Protein AF-A0A9X8BXS8-F1 (afdb_monomer_lite)

Structure (mmCIF, N/CA/C/O backbone):
data_AF-A0A9X8BXS8-F1
#
_entry.id   AF-A0A9X8BXS8-F1
#
loop_
_atom_site.group_PDB
_atom_site.id
_atom_site.type_symbol
_atom_site.label_atom_id
_atom_site.label_alt_id
_atom_site.label_comp_id
_atom_site.label_asym_id
_atom_site.label_entity_id
_atom_site.label_seq_id
_atom_site.pdbx_PDB_ins_code
_atom_site.Cartn_x
_atom_site.Cartn_y
_atom_site.Cartn_z
_atom_site.occupancy
_atom_site.B_iso_or_equiv
_atom_site.auth_seq_id
_atom_site.auth_comp_id
_atom_site.auth_asym_id
_atom_site.auth_atom_id
_atom_site.pdbx_PDB_model_num
ATOM 1 N N . MET A 1 1 ? 20.602 -19.408 4.862 1.00 40.78 1 MET A N 1
ATOM 2 C CA . MET A 1 1 ? 19.650 -18.804 5.818 1.00 40.78 1 MET A CA 1
ATOM 3 C C . MET A 1 1 ? 19.342 -17.402 5.312 1.00 40.78 1 MET A C 1
ATOM 5 O O . MET A 1 1 ? 20.175 -16.527 5.482 1.00 40.78 1 MET A O 1
ATOM 9 N N . TYR A 1 2 ? 18.242 -17.209 4.580 1.00 43.81 2 TYR A N 1
ATOM 10 C CA . TYR A 1 2 ? 17.845 -15.880 4.100 1.00 43.81 2 TYR A CA 1
ATOM 11 C C . TYR A 1 2 ? 16.926 -15.245 5.142 1.00 43.81 2 TYR A C 1
ATOM 13 O O . TYR A 1 2 ? 15.947 -15.864 5.557 1.00 43.81 2 TYR A O 1
ATOM 21 N N . LEU A 1 3 ? 17.265 -14.041 5.596 1.00 51.88 3 LEU A N 1
ATOM 22 C CA . LEU A 1 3 ? 16.386 -13.235 6.433 1.00 51.88 3 LEU A CA 1
ATOM 23 C C . LEU A 1 3 ? 15.167 -12.849 5.584 1.00 51.88 3 LEU A C 1
ATOM 25 O O . LEU A 1 3 ? 15.325 -12.228 4.536 1.00 51.88 3 LEU A O 1
ATOM 29 N N . SER A 1 4 ? 13.962 -13.238 6.001 1.00 57.41 4 SER A N 1
ATOM 30 C CA . SER A 1 4 ? 12.741 -12.749 5.357 1.00 57.41 4 SER A CA 1
ATOM 31 C C . SER A 1 4 ? 12.619 -11.258 5.659 1.00 57.41 4 SER A C 1
ATOM 33 O O . SER A 1 4 ? 12.399 -10.887 6.812 1.00 57.41 4 SER A O 1
ATOM 35 N N . LEU A 1 5 ? 12.772 -10.400 4.648 1.00 65.12 5 LEU A N 1
ATOM 36 C CA . LEU A 1 5 ? 12.432 -8.988 4.793 1.00 65.12 5 LEU A CA 1
ATOM 37 C C . LEU A 1 5 ? 10.923 -8.888 5.036 1.00 65.12 5 LEU A C 1
ATOM 39 O O . LEU A 1 5 ? 10.122 -9.469 4.304 1.00 65.12 5 LEU A O 1
ATOM 43 N N . ASN A 1 6 ? 10.534 -8.184 6.096 1.00 72.19 6 ASN A N 1
ATOM 44 C CA . ASN A 1 6 ? 9.136 -7.878 6.346 1.00 72.19 6 ASN A CA 1
ATOM 45 C C . ASN A 1 6 ? 8.775 -6.608 5.572 1.00 72.19 6 ASN A C 1
ATOM 47 O O . ASN A 1 6 ? 9.155 -5.512 5.971 1.00 72.19 6 ASN A O 1
ATOM 51 N N . PHE A 1 7 ? 8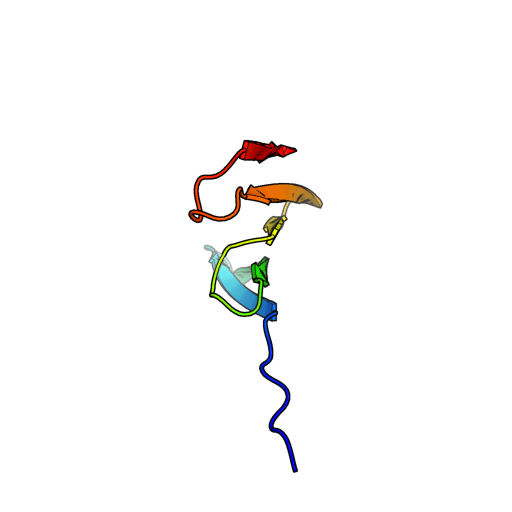.046 -6.764 4.469 1.00 89.06 7 PHE A N 1
ATOM 52 C CA . PHE A 1 7 ? 7.568 -5.644 3.657 1.00 89.06 7 PHE A CA 1
ATOM 53 C C . PHE A 1 7 ? 6.240 -5.060 4.156 1.00 89.06 7 PHE A C 1
ATOM 55 O O . PHE A 1 7 ? 5.638 -4.234 3.474 1.00 89.06 7 PHE A O 1
ATOM 62 N N . ASN A 1 8 ? 5.750 -5.491 5.323 1.00 91.81 8 ASN A N 1
ATOM 63 C CA . ASN A 1 8 ? 4.564 -4.926 5.948 1.00 91.81 8 ASN A CA 1
ATOM 64 C C . ASN A 1 8 ? 4.952 -3.956 7.068 1.00 91.81 8 ASN A C 1
ATOM 66 O O . ASN A 1 8 ? 5.521 -4.358 8.085 1.00 91.81 8 ASN A O 1
ATOM 70 N N . THR A 1 9 ? 4.571 -2.694 6.906 1.00 94.12 9 THR A N 1
ATOM 71 C CA . THR A 1 9 ? 4.737 -1.655 7.924 1.00 94.12 9 THR A CA 1
ATOM 72 C C . THR A 1 9 ? 3.383 -1.326 8.528 1.00 94.12 9 THR A C 1
ATOM 74 O O . THR A 1 9 ? 2.414 -1.073 7.813 1.00 94.12 9 THR A O 1
ATOM 77 N N . LYS A 1 10 ? 3.308 -1.294 9.859 1.00 94.00 10 LYS A N 1
ATOM 78 C CA . LYS A 1 10 ? 2.110 -0.882 10.595 1.00 94.00 10 LYS A CA 1
ATOM 79 C C . LYS A 1 10 ? 2.416 0.379 11.378 1.00 94.00 10 LYS A C 1
ATOM 81 O O . LYS A 1 10 ? 3.328 0.373 12.202 1.00 94.00 10 LYS A O 1
ATOM 86 N N . ILE A 1 11 ? 1.654 1.439 11.138 1.00 94.62 11 ILE A N 1
ATOM 87 C CA . ILE A 1 11 ? 1.800 2.702 11.861 1.00 94.62 11 ILE A CA 1
ATOM 88 C C . ILE A 1 11 ? 0.551 2.926 12.701 1.00 94.62 11 ILE A C 1
ATOM 90 O O . ILE A 1 11 ? -0.556 3.063 12.177 1.00 94.62 11 ILE A O 1
ATOM 94 N N . LYS A 1 12 ? 0.742 2.984 14.017 1.00 94.69 12 LYS A N 1
ATOM 95 C CA . LYS A 1 12 ? -0.304 3.343 14.971 1.00 94.69 12 LYS A CA 1
ATOM 96 C C . LYS A 1 12 ? -0.238 4.838 15.243 1.00 94.69 12 LYS A C 1
ATOM 98 O O . LYS A 1 12 ? 0.835 5.380 15.478 1.00 94.69 12 LYS A O 1
ATOM 103 N N . HIS A 1 13 ? -1.393 5.479 15.208 1.00 91.81 13 HIS A N 1
ATOM 104 C CA . HIS A 1 13 ? -1.568 6.890 15.508 1.00 91.81 13 HIS A CA 1
ATOM 105 C C . HIS A 1 13 ? -2.471 6.995 16.727 1.00 91.81 13 HIS A C 1
ATOM 107 O O . HIS A 1 13 ? -3.570 6.437 16.731 1.00 91.81 13 HIS A O 1
ATOM 113 N N . GLU A 1 14 ? -2.010 7.702 17.749 1.00 95.00 14 GLU A N 1
ATOM 114 C CA . GLU A 1 14 ? -2.784 7.981 18.953 1.00 95.00 14 GLU A CA 1
ATOM 115 C C . GLU A 1 14 ? -3.399 9.376 18.817 1.00 95.00 14 GLU A C 1
ATOM 117 O O . GLU A 1 14 ? -2.703 10.387 18.755 1.00 95.00 14 GLU A O 1
ATOM 122 N N . GLY A 1 15 ? -4.720 9.425 18.682 1.00 87.56 15 GLY A N 1
ATOM 123 C CA . GLY A 1 15 ? -5.498 10.654 18.636 1.00 87.56 15 GLY A CA 1
ATOM 124 C C . GLY A 1 15 ? -5.882 11.156 20.027 1.00 87.56 15 GLY A C 1
ATOM 125 O O . GLY A 1 15 ? -5.732 10.468 21.040 1.00 87.56 15 GLY A O 1
ATOM 126 N N . ALA A 1 16 ? -6.447 12.364 20.068 1.00 85.31 16 ALA A N 1
ATOM 127 C CA . ALA A 1 16 ? -6.993 12.942 21.292 1.00 85.31 16 ALA A CA 1
ATOM 128 C C . ALA A 1 16 ? -8.015 11.995 21.954 1.00 85.31 16 ALA A C 1
ATOM 130 O O . ALA A 1 16 ? -8.828 11.363 21.277 1.00 85.31 16 ALA A O 1
ATOM 131 N N . GLY A 1 17 ? -7.958 11.888 23.284 1.00 87.19 17 GLY A N 1
ATOM 132 C CA . GLY A 1 17 ? -8.828 10.992 24.054 1.00 87.19 17 GLY A CA 1
ATOM 133 C C . GLY A 1 17 ? -8.412 9.515 24.045 1.00 87.19 17 GLY A C 1
ATOM 134 O O . GLY A 1 17 ? -9.220 8.668 24.410 1.00 87.19 17 GLY A O 1
ATOM 135 N N . GLY A 1 18 ? -7.183 9.188 23.622 1.00 88.69 18 GLY A N 1
ATOM 136 C CA . GLY A 1 18 ? -6.653 7.816 23.656 1.00 88.69 18 GLY A CA 1
ATOM 137 C C . GLY A 1 18 ? -7.134 6.925 22.508 1.00 88.69 18 GLY A C 1
ATOM 138 O O . GLY A 1 18 ? -6.928 5.713 22.527 1.00 88.69 18 GLY A O 1
ATOM 139 N N . LYS A 1 19 ? -7.781 7.505 21.490 1.00 92.12 19 LYS A N 1
ATOM 140 C CA . LYS A 1 19 ? -8.209 6.763 20.303 1.00 92.12 19 LYS A CA 1
ATOM 141 C C . LYS A 1 19 ? -6.990 6.346 19.487 1.00 92.12 19 LYS A C 1
ATOM 143 O O . LYS A 1 19 ? -6.334 7.196 18.898 1.00 92.12 19 LYS A O 1
ATOM 148 N N . VAL A 1 20 ? -6.740 5.046 19.375 1.00 94.50 20 VAL A N 1
ATOM 149 C CA . VAL A 1 20 ? -5.680 4.507 18.512 1.00 94.50 20 VAL A CA 1
ATOM 150 C C . VAL A 1 20 ? -6.251 4.143 17.144 1.00 94.50 20 VAL A C 1
ATOM 152 O O . VAL A 1 20 ? -7.299 3.506 17.043 1.00 94.50 20 VAL A O 1
ATOM 155 N N . THR A 1 21 ? -5.564 4.538 16.079 1.00 95.19 21 THR A N 1
ATOM 156 C CA . THR A 1 21 ? -5.865 4.137 14.700 1.00 95.19 21 THR A CA 1
ATOM 157 C C . THR A 1 21 ? -4.640 3.527 14.042 1.00 95.19 21 THR A C 1
ATOM 159 O O . THR A 1 21 ? -3.536 4.021 14.242 1.00 95.19 21 THR A O 1
ATOM 162 N N . GLU A 1 22 ? -4.821 2.479 13.245 1.00 95.88 22 GLU A N 1
ATOM 163 C CA . GLU A 1 22 ? -3.729 1.797 12.545 1.00 95.88 22 GLU A CA 1
ATOM 164 C C . GLU A 1 22 ? -3.850 2.005 11.034 1.00 95.88 22 GLU A C 1
ATOM 166 O O . GLU A 1 22 ? -4.929 1.830 10.470 1.00 95.88 22 GLU A O 1
ATOM 171 N N . THR A 1 23 ? -2.734 2.365 10.402 1.00 96.44 23 THR A N 1
ATOM 172 C CA . THR A 1 23 ? -2.571 2.346 8.946 1.00 96.44 23 THR A CA 1
ATOM 173 C C . THR A 1 23 ? -1.550 1.274 8.587 1.00 96.44 23 THR A C 1
ATOM 175 O O . THR A 1 23 ? -0.461 1.228 9.170 1.00 96.44 23 THR A O 1
ATOM 178 N N . ASN A 1 24 ? -1.882 0.416 7.626 1.00 96.44 24 ASN A N 1
ATOM 179 C CA . ASN A 1 24 ? -1.009 -0.663 7.172 1.00 96.44 24 ASN A CA 1
ATOM 180 C C . ASN A 1 24 ? -0.487 -0.370 5.768 1.00 96.44 24 ASN A C 1
ATOM 182 O O . ASN A 1 24 ? -1.256 -0.040 4.868 1.00 96.44 24 ASN A O 1
ATOM 186 N N . PHE A 1 25 ? 0.808 -0.573 5.570 1.00 96.56 25 PHE A N 1
ATOM 187 C CA . PHE A 1 25 ? 1.491 -0.397 4.298 1.00 96.56 25 PHE A CA 1
ATOM 188 C C . PHE A 1 25 ? 2.155 -1.709 3.890 1.00 96.56 25 PHE A C 1
ATOM 190 O O . PHE A 1 25 ? 2.748 -2.395 4.724 1.00 96.56 25 PHE A O 1
ATOM 197 N N . VAL A 1 26 ? 2.057 -2.064 2.614 1.00 96.25 26 VAL A N 1
ATOM 198 C CA . VAL A 1 26 ? 2.75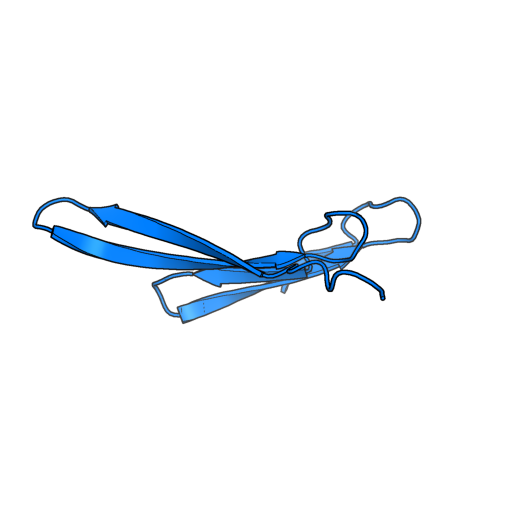4 -3.210 2.020 1.00 96.25 26 VAL A CA 1
ATOM 199 C C . VAL A 1 26 ? 3.666 -2.686 0.934 1.00 96.25 26 VAL A C 1
ATOM 201 O O . VAL A 1 26 ? 3.202 -1.950 0.068 1.00 96.25 26 VAL A O 1
ATOM 204 N N . TYR A 1 27 ? 4.924 -3.094 0.963 1.00 95.44 27 TYR A N 1
ATOM 205 C CA . TYR A 1 27 ? 5.926 -2.701 -0.015 1.00 95.44 27 TYR A CA 1
ATOM 206 C C . TYR A 1 27 ? 6.358 -3.882 -0.885 1.00 95.44 27 TYR A C 1
ATOM 208 O O . TYR A 1 27 ? 6.157 -5.047 -0.537 1.00 95.44 27 TYR A O 1
ATOM 216 N N . ASP A 1 28 ? 6.949 -3.575 -2.030 1.00 93.56 28 ASP A N 1
ATOM 217 C CA . ASP A 1 28 ? 7.714 -4.532 -2.816 1.00 93.56 28 ASP A CA 1
ATOM 218 C C . ASP A 1 28 ? 9.178 -4.624 -2.315 1.00 93.56 28 ASP A C 1
ATOM 220 O O . ASP A 1 28 ? 9.604 -3.834 -1.462 1.00 93.56 28 ASP A O 1
ATOM 224 N N . PRO A 1 29 ? 9.985 -5.568 -2.841 1.00 92.06 29 PRO A N 1
ATOM 225 C CA . PRO A 1 29 ? 11.386 -5.729 -2.450 1.00 92.06 29 PRO A CA 1
ATOM 226 C C . PRO A 1 29 ? 12.311 -4.538 -2.709 1.00 92.06 29 PRO A C 1
ATOM 228 O O . PRO A 1 29 ? 13.417 -4.512 -2.170 1.00 92.06 29 PRO A O 1
ATOM 231 N N . ILE A 1 30 ? 11.885 -3.571 -3.520 1.00 92.12 30 ILE A N 1
ATOM 232 C CA . ILE A 1 30 ? 12.648 -2.367 -3.862 1.0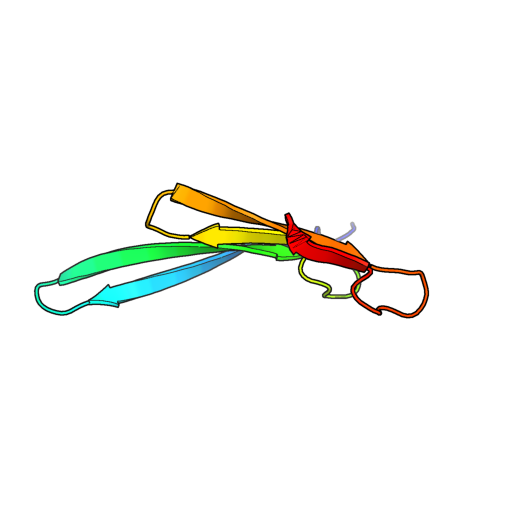0 92.12 30 ILE A CA 1
ATOM 233 C C . ILE A 1 30 ? 12.030 -1.104 -3.239 1.00 92.12 30 ILE A C 1
ATOM 235 O O . ILE A 1 30 ? 12.325 0.009 -3.671 1.00 92.12 30 ILE A O 1
ATOM 239 N N . ASN A 1 31 ? 11.250 -1.277 -2.163 1.00 93.19 31 ASN A N 1
ATOM 240 C CA . ASN A 1 31 ? 10.635 -0.231 -1.339 1.00 93.19 31 ASN A CA 1
ATOM 241 C C . ASN A 1 31 ? 9.573 0.626 -2.048 1.00 93.19 31 ASN A C 1
ATOM 243 O O . ASN A 1 31 ? 9.361 1.785 -1.685 1.00 93.19 31 ASN A O 1
ATOM 247 N N . GLN A 1 32 ? 8.853 0.066 -3.016 1.00 96.06 32 GLN A N 1
ATOM 248 C CA . GLN A 1 32 ? 7.690 0.714 -3.626 1.00 96.06 32 GLN A CA 1
ATOM 249 C C . GLN A 1 32 ? 6.411 0.287 -2.907 1.00 96.06 32 GLN A C 1
ATOM 251 O O . GLN A 1 32 ? 6.229 -0.883 -2.584 1.00 96.06 32 GLN A O 1
ATOM 256 N N . LEU A 1 33 ? 5.522 1.237 -2.619 1.00 97.31 33 LEU A N 1
ATOM 257 C CA . LEU A 1 33 ? 4.295 0.986 -1.862 1.00 97.31 33 LEU A CA 1
ATOM 258 C C . LEU A 1 33 ? 3.275 0.268 -2.743 1.00 97.31 33 LEU A C 1
ATOM 260 O O . LEU A 1 33 ? 2.755 0.891 -3.647 1.00 97.31 33 LEU A O 1
ATOM 264 N N . LEU A 1 34 ? 2.925 -0.983 -2.460 1.00 97.12 34 LEU A N 1
ATOM 265 C CA . LEU A 1 34 ? 1.912 -1.753 -3.193 1.00 97.12 34 LEU A CA 1
ATOM 266 C C . LEU A 1 34 ? 0.496 -1.562 -2.641 1.00 97.12 34 LEU A C 1
ATOM 268 O O . LEU A 1 34 ? -0.469 -1.530 -3.406 1.00 97.12 34 LEU A O 1
ATOM 272 N N . ASN A 1 35 ? 0.355 -1.445 -1.318 1.00 97.69 35 ASN A N 1
ATOM 273 C CA . ASN A 1 35 ? -0.947 -1.339 -0.658 1.00 97.69 35 ASN A CA 1
ATOM 274 C C . ASN A 1 35 ? -0.888 -0.393 0.540 1.00 97.69 35 ASN A C 1
ATOM 276 O O . ASN A 1 35 ? 0.011 -0.505 1.366 1.00 97.69 35 ASN A O 1
ATOM 280 N N . GLU A 1 36 ? -1.918 0.427 0.708 1.00 97.75 36 GLU A N 1
ATOM 281 C CA . GLU A 1 36 ? -2.184 1.230 1.903 1.00 97.75 36 GLU A CA 1
ATOM 282 C C . GLU A 1 36 ? -3.602 0.942 2.413 1.00 97.75 36 GLU A C 1
ATOM 284 O O . GLU A 1 36 ? -4.571 1.152 1.691 1.00 97.75 36 GLU A O 1
ATOM 289 N N . ALA A 1 37 ? -3.740 0.453 3.644 1.00 97.56 37 ALA A N 1
ATOM 290 C CA . ALA A 1 37 ? -5.030 0.246 4.300 1.00 97.56 37 ALA A CA 1
ATOM 291 C C . ALA A 1 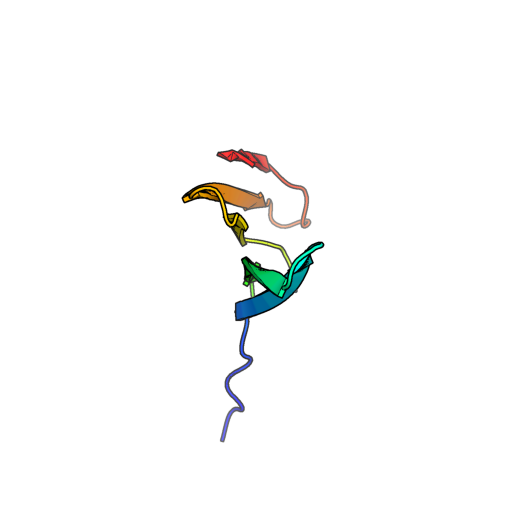37 ? -5.196 1.267 5.427 1.00 97.56 37 ALA A C 1
ATOM 293 O O . ALA A 1 37 ? -4.410 1.285 6.376 1.00 97.56 37 ALA A O 1
ATOM 294 N N . LEU A 1 38 ? -6.203 2.129 5.298 1.00 96.19 38 LEU A N 1
ATOM 295 C CA . LEU A 1 38 ? -6.492 3.219 6.219 1.00 96.19 38 LEU A CA 1
ATOM 296 C C . LEU A 1 38 ? -7.429 2.771 7.355 1.00 96.19 38 LEU A C 1
ATOM 298 O O . LEU A 1 38 ? -8.259 1.876 7.167 1.00 96.19 38 LEU A O 1
ATOM 302 N N . PRO A 1 39 ? -7.408 3.470 8.505 1.00 95.19 39 PRO A N 1
ATOM 303 C CA . PRO A 1 39 ? -8.249 3.132 9.655 1.00 95.19 39 PRO A CA 1
ATOM 304 C C . PRO A 1 39 ? -9.760 3.209 9.395 1.00 95.19 39 PRO A C 1
ATOM 306 O O . PRO A 1 39 ? -10.550 2.662 10.157 1.00 95.19 39 PRO A O 1
ATOM 309 N N . ASN A 1 40 ? -10.178 3.928 8.351 1.00 93.94 40 ASN A N 1
ATOM 310 C CA . ASN A 1 40 ? -11.579 4.063 7.949 1.00 93.94 40 ASN A CA 1
ATOM 311 C C . ASN A 1 40 ? -12.057 2.911 7.038 1.00 93.94 40 ASN A C 1
ATOM 313 O O . ASN A 1 40 ? -13.150 2.995 6.484 1.00 93.94 40 ASN A O 1
ATOM 317 N N . GLY A 1 41 ? -11.232 1.878 6.832 1.00 93.50 41 GLY A N 1
ATOM 318 C CA . GLY A 1 41 ? -11.519 0.738 5.959 1.00 93.50 41 GLY A CA 1
ATOM 319 C C . GLY A 1 41 ? -11.234 0.988 4.476 1.00 93.50 41 GLY A C 1
ATOM 320 O O . GLY A 1 41 ? -11.337 0.067 3.669 1.00 93.50 41 GLY A O 1
ATOM 321 N N . THR A 1 42 ? -10.843 2.207 4.091 1.00 97.00 42 THR A N 1
ATOM 322 C CA . THR A 1 42 ? -10.404 2.485 2.719 1.00 97.00 42 THR A CA 1
ATOM 323 C C . THR A 1 42 ? -9.069 1.803 2.462 1.00 97.00 42 THR A C 1
ATOM 325 O O . THR A 1 42 ? -8.126 1.965 3.232 1.00 97.00 42 THR A O 1
ATOM 328 N N . THR A 1 43 ? -8.977 1.080 1.352 1.00 97.31 43 THR A N 1
ATOM 329 C CA . THR A 1 43 ? -7.719 0.503 0.875 1.00 97.31 43 THR A CA 1
ATOM 330 C C . THR A 1 43 ? -7.344 1.148 -0.447 1.00 97.31 43 THR A C 1
ATOM 332 O O . THR A 1 43 ? -8.221 1.430 -1.260 1.00 97.31 43 THR A O 1
ATOM 335 N N . LYS A 1 44 ? -6.050 1.400 -0.635 1.00 97.94 44 LYS A N 1
ATOM 336 C CA . LYS A 1 44 ? -5.465 1.849 -1.892 1.00 97.94 44 LYS A CA 1
ATOM 337 C C . LYS A 1 44 ? -4.461 0.828 -2.381 1.00 97.94 44 LYS A C 1
ATOM 339 O O . LYS A 1 44 ? -3.638 0.351 -1.597 1.00 97.94 44 LYS A O 1
ATOM 344 N N . SER A 1 45 ? -4.498 0.534 -3.671 1.00 97.81 45 SER A N 1
ATOM 345 C CA . SER A 1 45 ? -3.500 -0.306 -4.331 1.00 97.81 45 SER A CA 1
ATOM 346 C C . SER A 1 45 ? -2.766 0.474 -5.406 1.00 97.81 45 SER A C 1
ATOM 348 O O . SER A 1 45 ? -3.351 1.274 -6.138 1.00 97.81 45 SER A O 1
ATOM 350 N N . TYR A 1 46 ? -1.476 0.207 -5.514 1.00 97.88 46 TYR A N 1
ATOM 351 C CA . TYR A 1 46 ? -0.552 0.959 -6.342 1.00 97.8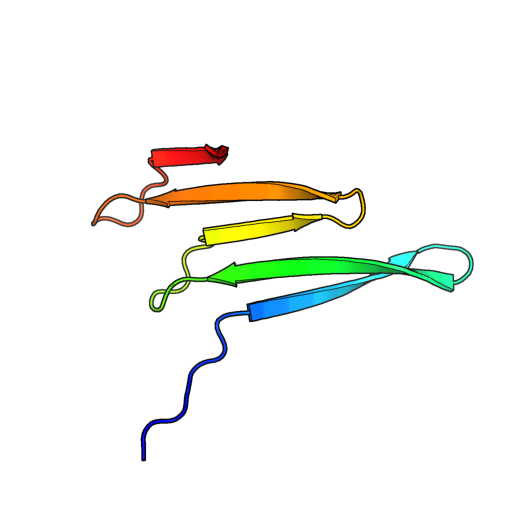8 46 TYR A CA 1
ATOM 352 C C . TYR A 1 46 ? 0.215 0.001 -7.254 1.00 97.88 46 TYR A C 1
ATOM 354 O O . TYR A 1 46 ? 0.593 -1.098 -6.846 1.00 97.88 46 TYR A O 1
ATOM 362 N N . THR A 1 47 ? 0.447 0.420 -8.495 1.00 97.31 47 THR A N 1
ATOM 363 C CA . THR A 1 47 ? 1.277 -0.318 -9.457 1.00 97.31 47 THR A CA 1
ATOM 364 C C . THR A 1 47 ? 2.323 0.597 -10.057 1.00 97.31 47 THR A C 1
ATOM 366 O O . THR A 1 47 ? 2.102 1.806 -10.163 1.00 97.31 47 THR A O 1
ATOM 369 N N . TYR A 1 48 ? 3.436 0.011 -10.486 1.00 97.62 48 TYR A N 1
ATOM 370 C CA . TYR A 1 48 ? 4.582 0.736 -11.014 1.00 97.62 48 TYR A CA 1
ATOM 371 C C . TYR A 1 48 ? 5.093 0.096 -12.304 1.00 97.62 48 TYR A C 1
ATOM 373 O O . TYR A 1 48 ? 4.856 -1.088 -12.553 1.00 97.62 48 TYR A O 1
ATOM 381 N N . ASP A 1 49 ? 5.747 0.893 -13.145 1.00 97.00 49 ASP A N 1
ATOM 382 C CA . ASP A 1 49 ? 6.523 0.396 -14.280 1.00 97.00 49 ASP A CA 1
ATOM 383 C C . ASP A 1 49 ? 7.924 -0.078 -13.841 1.00 97.00 49 ASP A C 1
ATOM 385 O O . ASP A 1 49 ? 8.316 0.046 -12.680 1.00 97.00 49 ASP A O 1
ATOM 389 N N . GLY A 1 50 ? 8.707 -0.616 -14.781 1.00 96.06 50 GLY A N 1
ATOM 390 C CA . GLY A 1 50 ? 10.065 -1.099 -14.503 1.00 96.06 50 GLY A CA 1
ATOM 391 C C . GLY A 1 50 ? 11.076 -0.012 -14.111 1.00 96.06 50 GLY A C 1
ATOM 392 O O . GLY A 1 50 ? 12.168 -0.346 -13.660 1.00 96.06 50 GLY A O 1
ATOM 393 N N . PHE A 1 51 ? 10.731 1.268 -14.264 1.00 96.75 51 PHE A N 1
ATOM 394 C CA . PHE A 1 51 ? 11.553 2.409 -13.857 1.00 96.75 51 PHE A CA 1
ATOM 395 C C . PHE A 1 51 ? 11.125 2.979 -12.496 1.00 96.75 51 PHE A C 1
ATOM 397 O O . PHE A 1 51 ? 11.728 3.939 -12.020 1.00 96.75 51 PHE A O 1
ATOM 404 N N . GLY A 1 52 ? 10.106 2.391 -11.858 1.00 96.06 52 GLY A N 1
ATOM 405 C CA . GLY A 1 52 ? 9.576 2.834 -10.570 1.00 96.06 52 GLY A CA 1
ATOM 406 C C . GLY A 1 52 ? 8.589 3.998 -10.668 1.00 96.06 52 GLY A C 1
ATOM 407 O O . GLY A 1 52 ? 8.258 4.604 -9.648 1.00 96.06 52 GLY A O 1
ATOM 408 N N . ASN A 1 53 ? 8.080 4.329 -11.860 1.00 97.31 53 ASN A N 1
ATOM 409 C CA . ASN A 1 53 ? 7.015 5.322 -11.985 1.00 97.31 53 ASN A CA 1
ATOM 410 C C . ASN A 1 53 ? 5.671 4.678 -11.663 1.00 97.31 53 ASN A C 1
ATOM 412 O O . ASN A 1 53 ? 5.339 3.610 -12.178 1.00 97.31 53 ASN A O 1
ATOM 416 N N . ARG A 1 54 ? 4.852 5.351 -10.851 1.00 97.31 54 ARG A N 1
ATOM 417 C CA . ARG A 1 54 ? 3.510 4.862 -10.526 1.00 97.31 54 ARG A CA 1
ATOM 418 C C . ARG A 1 54 ? 2.595 4.932 -11.750 1.00 97.31 54 ARG A C 1
ATOM 420 O O . ARG A 1 54 ? 2.365 6.010 -12.288 1.00 97.31 54 ARG A O 1
ATOM 427 N N . THR A 1 55 ? 2.000 3.803 -12.116 1.00 97.75 55 THR A N 1
ATOM 428 C CA . THR A 1 55 ? 1.103 3.663 -13.274 1.00 97.75 55 THR A CA 1
ATOM 429 C C . THR A 1 55 ? -0.379 3.646 -12.903 1.00 97.75 55 THR A C 1
ATOM 431 O O . THR A 1 55 ? -1.209 4.009 -13.731 1.00 97.75 55 THR A O 1
ATOM 434 N N . SER A 1 56 ? -0.738 3.269 -11.670 1.00 96.56 56 SER A N 1
ATOM 435 C CA . SER A 1 56 ? -2.136 3.244 -11.215 1.00 96.56 56 SER A CA 1
ATOM 436 C C . SER A 1 56 ? -2.269 3.502 -9.716 1.00 96.56 56 SER A C 1
ATOM 438 O O . SER A 1 56 ? -1.381 3.169 -8.929 1.00 96.56 56 SER A O 1
ATOM 440 N N . VAL A 1 57 ? -3.430 4.043 -9.335 1.00 96.62 57 VAL A N 1
ATOM 441 C CA . VAL A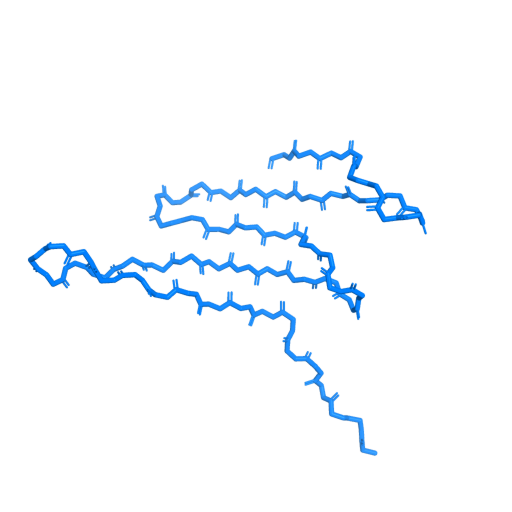 1 57 ? -3.978 4.024 -7.971 1.00 96.62 57 VAL A CA 1
ATOM 442 C C . VAL A 1 57 ? -5.407 3.508 -8.072 1.00 96.62 57 VAL A C 1
ATOM 444 O O . VAL A 1 57 ? -6.166 4.008 -8.904 1.00 96.62 57 VAL A O 1
ATOM 447 N N . LYS A 1 58 ? -5.757 2.507 -7.271 1.00 92.19 58 LYS A N 1
ATOM 448 C CA . LYS A 1 58 ? -7.122 1.984 -7.144 1.00 92.19 58 LYS A CA 1
ATOM 449 C C . LYS A 1 58 ? -7.589 2.121 -5.711 1.00 92.19 58 LYS A C 1
ATOM 451 O O . LYS A 1 58 ? -6.720 1.943 -4.830 1.00 92.19 58 LYS A O 1
#

Secondary structure (DSSP, 8-state):
-------EEEEEEE-GGG-EEEEEEEE-TTS-EEEEE-TTS-EEEEEE-TTS-EEEE-

Foldseek 3Di:
DDDPDDQKDWDWDQDPPRDIFIWIWGADPVGQTQWIQGRVRDIWGWDADPVRHTDDID

pLDDT: mean 90.75, std 12.91, range [40.78, 97.94]

Sequence (58 aa):
MYLSLNFNTKIKHEGAGGKVTETNFVYDPINQLLNEALPNGTTKSYTYDGFGNRTSVK

Radius of gyration: 14.15 Å; chains: 1; bounding box: 31×32×39 Å